Protein AF-A0A3B1DDW4-F1 (afdb_monomer_lite)

Structure (mmCIF, N/CA/C/O backbone):
data_AF-A0A3B1DDW4-F1
#
_entry.id   AF-A0A3B1DDW4-F1
#
loop_
_atom_site.group_PDB
_atom_site.id
_atom_site.type_symbol
_atom_site.label_atom_id
_atom_site.label_alt_id
_atom_site.label_comp_id
_atom_site.label_asym_id
_atom_site.label_entity_id
_atom_site.label_seq_id
_atom_site.pdbx_PDB_ins_code
_atom_site.Cartn_x
_atom_site.Cartn_y
_atom_site.Cartn_z
_atom_site.occupancy
_atom_site.B_iso_or_equiv
_atom_site.auth_seq_id
_atom_site.auth_comp_id
_atom_site.auth_asym_id
_atom_site.auth_atom_id
_atom_site.pdbx_PDB_model_num
ATOM 1 N N . MET A 1 1 ? 41.725 -17.099 -44.908 1.00 52.97 1 MET A N 1
ATOM 2 C CA . MET A 1 1 ? 41.272 -17.708 -43.630 1.00 52.97 1 MET A CA 1
ATOM 3 C C . MET A 1 1 ? 41.377 -16.764 -42.427 1.00 52.97 1 MET A C 1
ATOM 5 O O . MET A 1 1 ? 40.425 -16.729 -41.662 1.00 52.97 1 MET A O 1
ATOM 9 N N . LYS A 1 2 ? 42.449 -15.965 -42.268 1.00 54.88 2 LYS A N 1
ATOM 10 C CA . LYS A 1 2 ? 42.608 -15.022 -41.135 1.00 54.88 2 LYS A CA 1
ATOM 11 C C . LYS A 1 2 ? 41.539 -13.913 -41.056 1.00 54.88 2 LYS A C 1
ATOM 13 O O . LYS A 1 2 ? 41.073 -13.616 -39.965 1.00 54.88 2 LYS A O 1
ATOM 18 N N . GLU A 1 3 ? 41.081 -13.371 -42.187 1.00 58.38 3 GLU A N 1
ATOM 19 C CA . GLU A 1 3 ? 40.060 -12.302 -42.194 1.00 58.38 3 GLU A CA 1
ATOM 20 C C . GLU A 1 3 ? 38.673 -12.765 -41.724 1.00 58.38 3 GLU A C 1
ATOM 22 O O . GLU A 1 3 ? 37.976 -12.037 -41.024 1.00 58.38 3 GLU A O 1
ATOM 27 N N . ARG A 1 4 ? 38.289 -14.014 -42.025 1.00 58.97 4 ARG A N 1
ATOM 28 C CA . ARG A 1 4 ? 37.010 -14.585 -41.567 1.00 58.97 4 ARG A CA 1
ATOM 29 C C . ARG A 1 4 ? 36.993 -14.813 -40.053 1.00 58.97 4 ARG A C 1
ATOM 31 O O . ARG A 1 4 ? 35.962 -14.607 -39.428 1.00 58.97 4 ARG A O 1
ATOM 38 N N . ALA A 1 5 ? 38.139 -15.171 -39.468 1.00 61.91 5 ALA A N 1
ATOM 39 C CA . ALA A 1 5 ? 38.277 -15.342 -38.023 1.00 61.91 5 ALA A CA 1
ATOM 40 C C . ALA A 1 5 ? 38.157 -14.007 -37.264 1.00 61.91 5 ALA A C 1
ATOM 42 O O . ALA A 1 5 ? 37.528 -13.964 -36.211 1.00 61.91 5 ALA A O 1
ATOM 43 N N . GLY A 1 6 ? 38.685 -12.908 -37.820 1.00 66.50 6 GLY A N 1
ATOM 44 C CA . GLY A 1 6 ? 38.548 -11.570 -37.228 1.00 66.50 6 GLY A CA 1
ATOM 45 C C . GLY A 1 6 ? 37.096 -11.081 -37.168 1.00 66.50 6 GLY A C 1
ATOM 46 O O . GLY A 1 6 ? 36.670 -10.535 -36.153 1.00 66.50 6 GLY A O 1
ATOM 47 N N . ILE A 1 7 ? 36.310 -11.351 -38.216 1.00 73.25 7 ILE A N 1
ATOM 48 C CA . ILE A 1 7 ? 34.884 -10.991 -38.274 1.00 73.25 7 ILE A CA 1
ATOM 49 C C . ILE A 1 7 ? 34.071 -11.798 -37.252 1.00 73.25 7 ILE A C 1
ATOM 51 O O . ILE A 1 7 ? 33.240 -11.232 -36.545 1.00 73.25 7 ILE A O 1
ATOM 55 N N . SER A 1 8 ? 34.332 -13.102 -37.116 1.00 70.88 8 SER A N 1
ATOM 56 C CA . SER A 1 8 ? 33.654 -13.941 -36.119 1.00 70.88 8 SER A CA 1
ATOM 57 C C . SER A 1 8 ? 33.920 -13.481 -34.682 1.00 70.88 8 SER A C 1
ATOM 59 O O . SER A 1 8 ? 32.997 -13.445 -33.874 1.00 70.88 8 SER A O 1
ATOM 61 N N . VAL A 1 9 ? 35.154 -13.074 -34.368 1.00 76.62 9 VAL A N 1
ATOM 62 C CA . VAL A 1 9 ? 35.510 -12.540 -33.042 1.00 76.62 9 VAL A CA 1
ATOM 63 C C . VAL A 1 9 ? 34.799 -11.210 -32.770 1.00 76.62 9 VAL A C 1
ATOM 65 O O . VAL A 1 9 ? 34.262 -11.016 -31.682 1.00 76.62 9 VAL A O 1
ATOM 68 N N . LEU A 1 10 ? 34.716 -10.325 -33.767 1.00 77.75 10 LEU A N 1
ATOM 69 C CA . LEU A 1 10 ? 33.982 -9.059 -33.666 1.00 77.75 10 LEU A CA 1
ATOM 70 C C . LEU A 1 10 ? 32.491 -9.270 -33.378 1.00 77.75 10 LEU A C 1
ATOM 72 O O . LEU A 1 10 ? 31.934 -8.604 -32.508 1.00 77.75 10 LEU A O 1
ATOM 76 N N . ILE A 1 11 ? 31.858 -10.230 -34.054 1.00 83.00 11 ILE A N 1
ATOM 77 C CA . ILE A 1 11 ? 30.446 -10.569 -33.829 1.00 83.00 11 ILE A CA 1
ATOM 78 C C . ILE A 1 11 ? 30.226 -11.069 -32.396 1.00 83.00 11 ILE A C 1
ATOM 80 O O . ILE A 1 11 ? 29.280 -10.640 -31.737 1.00 83.00 11 ILE A O 1
ATOM 84 N N . ILE A 1 12 ? 31.117 -11.921 -31.880 1.00 80.00 12 ILE A N 1
ATOM 85 C CA . ILE A 1 12 ? 31.029 -12.430 -30.502 1.00 80.00 12 ILE A CA 1
ATOM 86 C C . ILE A 1 12 ? 31.157 -11.285 -29.486 1.00 80.00 12 ILE A C 1
ATOM 88 O O . ILE A 1 12 ? 30.383 -11.230 -28.532 1.00 80.00 12 ILE A O 1
ATOM 92 N N . ILE A 1 13 ? 32.075 -10.340 -29.709 1.00 83.69 13 ILE A N 1
ATOM 93 C CA . ILE A 1 13 ? 32.255 -9.170 -28.834 1.00 83.69 13 ILE A CA 1
ATOM 94 C C . ILE A 1 13 ? 31.007 -8.278 -28.840 1.00 83.69 13 ILE A C 1
ATOM 96 O O . ILE A 1 13 ? 30.575 -7.833 -27.779 1.00 83.69 13 ILE A O 1
ATOM 100 N N . ILE A 1 14 ? 30.395 -8.048 -30.005 1.00 83.62 14 ILE A N 1
ATOM 101 C CA . ILE A 1 14 ? 29.175 -7.235 -30.124 1.00 83.62 14 ILE A CA 1
ATOM 102 C C . ILE A 1 14 ? 28.006 -7.893 -29.382 1.00 83.62 14 ILE A C 1
ATOM 104 O O . ILE A 1 14 ? 27.304 -7.223 -28.626 1.00 83.62 14 ILE A O 1
ATOM 108 N N . ILE A 1 15 ? 27.820 -9.207 -29.547 1.00 79.31 15 ILE A N 1
ATOM 109 C CA . ILE A 1 15 ? 26.774 -9.959 -28.840 1.00 79.31 15 ILE A CA 1
ATOM 110 C C . ILE A 1 15 ? 27.006 -9.893 -27.326 1.00 79.31 15 ILE A C 1
ATOM 112 O O . ILE A 1 15 ? 26.066 -9.650 -26.567 1.00 79.31 15 ILE A O 1
ATOM 116 N N . PHE A 1 16 ? 28.252 -10.056 -26.877 1.00 81.62 16 PHE A N 1
ATOM 117 C CA . PHE A 1 16 ? 28.589 -9.989 -25.458 1.00 81.62 16 PHE A CA 1
ATOM 118 C C . PHE A 1 16 ? 28.346 -8.591 -24.874 1.00 81.62 16 PHE A C 1
ATOM 120 O O . PHE A 1 16 ? 27.724 -8.467 -23.822 1.00 81.62 16 PHE A O 1
ATOM 127 N N . ALA A 1 17 ? 28.750 -7.532 -25.582 1.00 79.62 17 ALA A N 1
ATOM 128 C CA . ALA A 1 17 ? 28.527 -6.149 -25.167 1.00 79.62 17 ALA A CA 1
ATOM 129 C C . ALA A 1 17 ? 27.032 -5.795 -25.093 1.00 79.62 17 ALA A C 1
ATOM 131 O O . ALA A 1 17 ? 26.593 -5.180 -24.121 1.00 79.62 17 ALA A O 1
ATOM 132 N N . ALA A 1 18 ? 26.235 -6.232 -26.074 1.00 73.56 18 ALA A N 1
ATOM 133 C CA . ALA A 1 18 ? 24.787 -6.033 -26.072 1.00 73.56 18 ALA A CA 1
ATOM 134 C C . ALA A 1 18 ? 24.111 -6.779 -24.912 1.00 73.56 18 ALA A C 1
ATOM 136 O O . ALA A 1 18 ? 23.246 -6.227 -24.232 1.00 73.56 18 ALA A O 1
ATOM 137 N N . THR A 1 19 ? 24.546 -8.012 -24.647 1.00 74.88 19 THR A N 1
ATOM 138 C CA . THR A 1 19 ? 24.033 -8.822 -23.535 1.00 74.88 19 THR A CA 1
ATOM 139 C C . THR A 1 19 ? 24.384 -8.180 -22.193 1.00 74.88 19 THR A C 1
ATOM 141 O O . THR A 1 19 ? 23.511 -8.023 -21.344 1.00 74.88 19 THR A O 1
ATOM 144 N N . TYR A 1 20 ? 25.628 -7.727 -22.018 1.00 77.44 20 TYR A N 1
ATOM 145 C CA . TYR A 1 20 ? 26.070 -7.022 -20.815 1.00 77.44 20 TYR A CA 1
ATOM 146 C C . TYR A 1 20 ? 25.259 -5.740 -20.574 1.00 77.44 20 TYR A C 1
ATOM 148 O O . TYR A 1 20 ? 24.713 -5.563 -19.489 1.00 77.44 20 TYR A O 1
ATOM 156 N N . MET A 1 21 ? 25.081 -4.893 -21.598 1.00 68.50 21 MET A N 1
ATOM 157 C CA . MET A 1 21 ? 24.247 -3.688 -21.486 1.00 68.50 21 MET A CA 1
ATOM 158 C C . MET A 1 21 ? 22.792 -4.008 -21.125 1.00 68.50 21 MET A C 1
ATOM 160 O O . MET A 1 21 ? 22.204 -3.312 -20.297 1.00 68.50 21 MET A O 1
ATOM 164 N N . PHE A 1 22 ? 22.214 -5.062 -21.707 1.00 72.44 22 PHE A N 1
ATOM 165 C CA . PHE A 1 22 ? 20.850 -5.487 -21.395 1.00 72.44 22 PHE A CA 1
ATOM 166 C C . PHE A 1 22 ? 20.707 -5.922 -19.929 1.00 72.44 22 PHE A C 1
ATOM 168 O O . PHE A 1 22 ? 19.763 -5.509 -19.254 1.00 72.44 22 PHE A O 1
ATOM 175 N N . PHE A 1 23 ? 21.659 -6.702 -19.408 1.00 65.75 23 PHE A N 1
ATOM 176 C CA . PHE A 1 23 ? 21.655 -7.118 -18.003 1.00 65.75 23 PHE A CA 1
ATOM 177 C C . PHE A 1 23 ? 21.889 -5.945 -17.045 1.00 65.75 23 PHE A C 1
ATOM 179 O O . PHE A 1 23 ? 21.124 -5.797 -16.094 1.00 65.75 23 PHE A O 1
ATOM 186 N N . SER A 1 24 ? 22.849 -5.058 -17.321 1.00 65.81 24 SER A N 1
ATOM 187 C CA . SER A 1 24 ? 23.103 -3.875 -16.485 1.00 65.81 24 SER A CA 1
ATOM 188 C C . SER A 1 24 ? 21.920 -2.901 -16.460 1.00 65.81 24 SER A C 1
ATOM 190 O O . SER A 1 24 ? 21.603 -2.334 -15.415 1.00 65.81 24 SER A O 1
ATOM 192 N N . ALA A 1 25 ? 21.215 -2.726 -17.582 1.00 62.41 25 ALA A N 1
ATOM 193 C CA . ALA A 1 25 ? 19.995 -1.919 -17.623 1.00 62.41 25 ALA A CA 1
ATOM 194 C C . ALA A 1 25 ? 18.877 -2.532 -16.764 1.00 62.41 25 ALA A C 1
ATOM 196 O O . ALA A 1 25 ? 18.157 -1.810 -16.069 1.00 62.41 25 ALA A O 1
ATOM 197 N N . ARG A 1 26 ? 18.760 -3.865 -16.772 1.00 59.53 26 ARG A N 1
ATOM 198 C CA . ARG A 1 26 ? 17.773 -4.608 -15.983 1.00 59.53 26 ARG A CA 1
ATOM 199 C C . ARG A 1 26 ? 18.086 -4.567 -14.486 1.00 59.53 26 ARG A C 1
ATOM 201 O O . ARG A 1 26 ? 17.180 -4.352 -13.689 1.00 59.53 26 ARG A O 1
ATOM 208 N N . GLU A 1 27 ? 19.357 -4.684 -14.105 1.00 58.66 27 GLU A N 1
ATOM 209 C CA . GLU A 1 27 ? 19.810 -4.483 -12.721 1.00 58.66 27 GLU A CA 1
ATOM 210 C C . GLU A 1 27 ? 19.542 -3.053 -12.242 1.00 58.66 27 GLU A C 1
ATOM 212 O O . GLU A 1 27 ? 19.002 -2.862 -11.154 1.00 58.66 27 GLU A O 1
ATOM 217 N N . GLY A 1 28 ? 19.835 -2.046 -13.070 1.00 59.53 28 GLY A N 1
ATOM 218 C CA . GLY A 1 28 ? 19.551 -0.645 -12.756 1.00 59.53 28 GLY A CA 1
ATOM 219 C C . GLY A 1 28 ? 18.056 -0.350 -12.584 1.00 59.53 28 GLY A C 1
ATOM 220 O O . GLY A 1 28 ? 17.683 0.442 -11.718 1.00 59.53 28 GLY A O 1
ATOM 221 N N . GLN A 1 29 ? 17.186 -0.996 -13.368 1.00 58.84 29 GLN A N 1
ATOM 222 C CA . GLN A 1 29 ? 15.733 -0.905 -13.191 1.00 58.84 29 GLN A CA 1
ATOM 223 C C . GLN A 1 29 ? 15.269 -1.582 -11.898 1.00 58.84 29 GLN A C 1
ATOM 225 O O . GLN A 1 29 ? 14.545 -0.958 -11.127 1.00 58.84 29 GLN A O 1
ATOM 230 N N . LEU A 1 30 ? 15.742 -2.797 -11.614 1.00 56.16 30 LEU A N 1
ATOM 231 C CA . LEU A 1 30 ? 15.401 -3.527 -10.388 1.00 56.16 30 LEU A CA 1
ATOM 232 C C . LEU A 1 30 ? 15.890 -2.806 -9.121 1.00 56.16 30 LEU A C 1
ATOM 234 O O . LEU A 1 30 ? 15.204 -2.813 -8.101 1.00 56.16 30 LEU A O 1
ATOM 238 N N . LEU A 1 31 ? 17.051 -2.147 -9.181 1.00 56.62 31 LEU A N 1
ATOM 239 C CA . LEU A 1 31 ? 17.564 -1.295 -8.104 1.00 56.62 31 LEU A CA 1
ATOM 240 C C . LEU A 1 31 ? 16.688 -0.057 -7.889 1.00 56.62 31 LEU A C 1
ATOM 242 O O . LEU A 1 31 ? 16.362 0.259 -6.750 1.00 56.62 31 LEU A O 1
ATOM 246 N N . LYS A 1 32 ? 16.248 0.612 -8.962 1.00 59.75 32 LYS A N 1
ATOM 247 C CA . LYS A 1 32 ? 15.322 1.754 -8.863 1.00 59.75 32 LYS A CA 1
ATOM 248 C C . LYS A 1 32 ? 13.960 1.352 -8.309 1.00 59.75 32 LYS A C 1
ATOM 250 O O . LYS A 1 32 ? 13.379 2.094 -7.519 1.00 59.75 32 LYS A O 1
ATOM 255 N N . GLU A 1 33 ? 13.451 0.198 -8.716 1.00 57.88 33 GLU A N 1
ATOM 256 C CA . GLU A 1 33 ? 12.188 -0.349 -8.227 1.00 57.88 33 GLU A CA 1
ATOM 257 C C . GLU A 1 33 ? 12.295 -0.703 -6.738 1.00 57.88 33 GLU A C 1
ATOM 259 O O . GLU A 1 33 ? 11.443 -0.297 -5.948 1.00 57.88 33 GLU A O 1
ATOM 264 N N . LYS A 1 34 ? 13.411 -1.320 -6.320 1.00 55.56 34 LYS A N 1
ATOM 265 C CA . LYS A 1 34 ? 13.740 -1.524 -4.902 1.00 55.56 34 LYS A CA 1
ATOM 266 C C . LYS A 1 34 ? 13.834 -0.221 -4.117 1.00 55.56 34 LYS A C 1
ATOM 268 O O . LYS A 1 34 ? 13.236 -0.147 -3.053 1.00 55.56 34 LYS A O 1
ATOM 273 N N . ASP A 1 35 ? 14.523 0.798 -4.620 1.00 60.75 35 ASP A N 1
ATOM 274 C CA . ASP A 1 35 ? 14.647 2.099 -3.947 1.00 60.75 35 ASP A CA 1
ATOM 275 C C . ASP A 1 35 ? 13.298 2.816 -3.819 1.00 60.75 35 ASP A C 1
ATOM 277 O O . ASP A 1 35 ? 13.020 3.482 -2.820 1.00 60.75 35 ASP A O 1
ATOM 281 N N . THR A 1 36 ? 12.443 2.685 -4.831 1.00 62.91 36 THR A N 1
ATOM 282 C CA . THR A 1 36 ? 11.113 3.303 -4.849 1.00 62.91 36 THR A CA 1
ATOM 283 C C . THR A 1 36 ? 10.192 2.602 -3.856 1.00 62.91 36 THR A C 1
ATOM 285 O O . THR A 1 36 ? 9.564 3.265 -3.027 1.00 62.91 36 THR A O 1
ATOM 288 N N . LEU A 1 37 ? 10.197 1.266 -3.854 1.00 57.06 37 LEU A N 1
ATOM 289 C CA . LEU A 1 37 ? 9.524 0.460 -2.842 1.00 57.06 37 LEU A CA 1
ATOM 290 C C . LEU A 1 37 ? 10.068 0.771 -1.450 1.00 57.06 37 LEU A C 1
ATOM 292 O O . LEU A 1 37 ? 9.286 1.009 -0.540 1.00 57.06 37 LEU A O 1
ATOM 296 N N . GLN A 1 38 ? 11.386 0.861 -1.272 1.00 56.53 38 GLN A N 1
ATOM 297 C CA . GLN A 1 38 ? 12.006 1.176 0.012 1.00 56.53 38 GLN A CA 1
ATOM 298 C C . GLN A 1 38 ? 11.593 2.563 0.515 1.00 56.53 38 GLN A C 1
ATOM 300 O O . GLN A 1 38 ? 11.281 2.696 1.693 1.00 56.53 38 GLN A O 1
ATOM 305 N N . LYS A 1 39 ? 11.502 3.579 -0.351 1.00 65.81 39 LYS A N 1
ATOM 306 C CA . LYS A 1 39 ? 10.998 4.913 0.020 1.00 65.81 39 LYS A CA 1
ATOM 307 C C . LYS A 1 39 ? 9.517 4.897 0.398 1.00 65.81 39 LYS A C 1
ATOM 309 O O . LYS A 1 39 ? 9.142 5.539 1.379 1.00 65.81 39 LYS A O 1
ATOM 314 N N . GLN A 1 40 ? 8.682 4.153 -0.330 1.00 58.72 40 GLN A N 1
ATOM 315 C CA . GLN A 1 40 ? 7.273 3.957 0.035 1.00 58.72 40 GLN A CA 1
ATOM 316 C C . GLN A 1 40 ? 7.148 3.224 1.379 1.00 58.72 40 GLN A C 1
ATOM 318 O O . GLN A 1 40 ? 6.414 3.670 2.261 1.00 58.72 40 GLN A O 1
ATOM 323 N N . TYR A 1 41 ? 7.940 2.170 1.583 1.00 56.75 41 TYR A N 1
ATOM 324 C CA . TYR A 1 41 ? 8.047 1.459 2.853 1.00 56.75 41 TYR A CA 1
ATOM 325 C C . TYR A 1 41 ? 8.482 2.389 3.974 1.00 56.75 41 TYR A C 1
ATOM 327 O O . TYR A 1 41 ? 7.858 2.379 5.022 1.00 56.75 41 TYR A O 1
ATOM 335 N N . GLN A 1 42 ? 9.497 3.223 3.761 1.00 62.31 42 GLN A N 1
ATOM 336 C CA . GLN A 1 42 ? 10.038 4.128 4.770 1.00 62.31 42 GLN A CA 1
ATOM 337 C C . GLN A 1 42 ? 9.043 5.235 5.139 1.00 62.31 42 GLN A C 1
ATOM 339 O O . GLN A 1 42 ? 8.954 5.591 6.309 1.00 62.31 42 GLN A O 1
ATOM 344 N N . LYS A 1 43 ? 8.234 5.717 4.183 1.00 62.94 43 LYS A N 1
ATOM 345 C CA . LYS A 1 43 ? 7.128 6.658 4.434 1.00 62.94 43 LYS A CA 1
ATOM 346 C C . LYS A 1 43 ? 6.023 6.029 5.285 1.00 62.94 43 LYS A C 1
ATOM 348 O O . LYS A 1 43 ? 5.488 6.679 6.172 1.00 62.94 43 LYS A O 1
ATOM 353 N N . ILE A 1 44 ? 5.689 4.763 5.044 1.00 59.00 44 ILE A N 1
ATOM 354 C CA . ILE A 1 44 ? 4.656 4.064 5.821 1.00 59.00 44 ILE A CA 1
ATOM 355 C C . ILE A 1 44 ? 5.216 3.598 7.176 1.00 59.00 44 ILE A C 1
ATOM 357 O O . ILE A 1 44 ? 4.518 3.647 8.185 1.00 59.00 44 ILE A O 1
ATOM 361 N N . TYR A 1 45 ? 6.491 3.207 7.230 1.00 54.53 45 TYR A N 1
ATOM 362 C CA . TYR A 1 45 ? 7.177 2.824 8.462 1.00 54.53 45 TYR A CA 1
ATOM 363 C C . TYR A 1 45 ? 7.418 4.007 9.390 1.00 54.53 45 TYR A C 1
ATOM 365 O O . TYR A 1 45 ? 7.271 3.828 10.590 1.00 54.53 45 TYR A O 1
ATOM 373 N N . SER A 1 46 ? 7.740 5.201 8.889 1.00 58.12 46 SER A N 1
ATOM 374 C CA . SER A 1 46 ? 7.865 6.388 9.744 1.00 58.12 46 SER A CA 1
ATOM 375 C C . SER A 1 46 ? 6.520 6.764 10.375 1.00 58.12 46 SER A C 1
ATOM 377 O O . SER A 1 46 ? 6.463 7.086 11.560 1.00 58.12 46 SER A O 1
ATOM 379 N N . MET A 1 47 ? 5.416 6.587 9.641 1.00 58.75 47 MET A N 1
ATOM 380 C CA . MET A 1 47 ? 4.057 6.682 10.194 1.00 58.75 47 MET A CA 1
ATOM 381 C C . MET A 1 47 ? 3.757 5.551 11.203 1.00 58.75 47 MET A C 1
ATOM 383 O O . MET A 1 47 ? 3.002 5.744 12.154 1.00 58.75 47 MET A O 1
ATOM 387 N N . ALA A 1 48 ? 4.389 4.382 11.050 1.00 53.19 48 ALA A N 1
ATOM 388 C CA . ALA A 1 48 ? 4.335 3.270 12.005 1.00 53.19 48 ALA A CA 1
ATOM 389 C C . ALA A 1 48 ? 5.357 3.375 13.169 1.00 53.19 48 ALA A C 1
ATOM 391 O O . ALA A 1 48 ? 5.271 2.636 14.152 1.00 53.19 48 ALA A O 1
ATOM 392 N N . GLU A 1 49 ? 6.328 4.285 13.134 1.00 53.69 49 GLU A N 1
ATOM 393 C CA . GLU A 1 49 ? 7.205 4.553 14.281 1.00 53.69 49 GLU A CA 1
ATOM 394 C C . GLU A 1 49 ? 6.501 5.434 15.314 1.00 53.69 49 GLU A C 1
ATOM 396 O O . GLU A 1 49 ? 6.565 5.144 16.512 1.00 53.69 49 GLU A O 1
ATOM 401 N N . GLU A 1 50 ? 5.709 6.406 14.854 1.00 53.44 50 GLU A N 1
ATOM 402 C CA . GLU A 1 50 ? 4.751 7.147 15.686 1.00 53.44 50 GLU A CA 1
ATOM 403 C C . GLU A 1 50 ? 3.764 6.182 16.383 1.00 53.44 50 GLU A C 1
ATOM 405 O O . GLU A 1 50 ? 3.404 6.333 17.554 1.00 53.44 50 GLU A O 1
ATOM 410 N N . TYR A 1 51 ? 3.436 5.081 15.706 1.00 48.88 51 TYR A N 1
ATOM 411 C CA . TYR A 1 51 ? 2.647 3.975 16.237 1.00 48.88 51 TYR A CA 1
ATOM 412 C C . TYR A 1 51 ? 3.374 3.115 17.281 1.00 48.88 51 TYR A C 1
ATOM 414 O O . TYR A 1 51 ? 2.767 2.697 18.267 1.00 48.88 51 TYR A O 1
ATOM 422 N N . LYS A 1 52 ? 4.677 2.854 17.117 1.00 51.88 52 LYS A N 1
ATOM 423 C CA . LYS A 1 52 ? 5.496 2.090 18.081 1.00 51.88 52 LYS A CA 1
ATOM 424 C C . LYS A 1 52 ? 5.617 2.807 19.430 1.00 51.88 52 LYS A C 1
ATOM 426 O O . LYS A 1 52 ? 5.712 2.137 20.463 1.00 51.88 52 LYS A O 1
ATOM 431 N N . LEU A 1 53 ? 5.593 4.141 19.420 1.00 55.75 53 LEU A N 1
ATOM 432 C CA . LEU A 1 53 ? 5.519 4.981 20.617 1.00 55.75 53 LEU A CA 1
ATOM 433 C C . LEU A 1 53 ? 4.163 4.828 21.326 1.00 55.75 53 LEU A C 1
ATOM 435 O O . LEU A 1 53 ? 4.137 4.610 22.538 1.00 55.75 53 LEU A O 1
ATOM 439 N N . LEU A 1 54 ? 3.052 4.822 20.582 1.00 48.44 54 LEU A N 1
ATOM 440 C CA . LEU A 1 54 ? 1.695 4.646 21.123 1.00 48.44 54 LEU A CA 1
ATOM 441 C C . LEU A 1 54 ? 1.399 3.207 21.597 1.00 48.44 54 LEU A C 1
ATOM 443 O O . LEU A 1 54 ? 0.732 3.016 22.614 1.00 48.44 54 LEU A O 1
ATOM 447 N N . SER A 1 55 ? 1.926 2.186 20.913 1.00 43.84 55 SER A N 1
ATOM 448 C CA . SER A 1 55 ? 1.704 0.765 21.236 1.00 43.84 55 SER A CA 1
ATOM 449 C C . SER A 1 55 ? 2.595 0.237 22.366 1.00 43.84 55 SER A C 1
ATOM 451 O O . SER A 1 55 ? 2.303 -0.809 22.947 1.00 43.84 55 SER A O 1
ATOM 453 N N . SER A 1 56 ? 3.641 0.979 22.755 1.00 47.41 56 SER A N 1
ATOM 454 C CA . SER A 1 56 ? 4.533 0.632 23.875 1.00 47.41 56 SER A CA 1
ATOM 455 C C . SER A 1 56 ? 3.822 0.516 25.235 1.00 47.41 56 SER A C 1
ATOM 457 O O . SER A 1 56 ? 4.350 -0.122 26.147 1.00 47.41 56 SER A O 1
ATOM 459 N N . ARG A 1 57 ? 2.597 1.048 25.361 1.00 54.44 57 ARG A N 1
ATOM 460 C CA . ARG A 1 57 ? 1.737 0.879 26.543 1.00 54.44 57 ARG A CA 1
ATOM 461 C C . ARG A 1 57 ? 0.969 -0.448 26.594 1.00 54.44 57 ARG A C 1
ATOM 463 O O . ARG A 1 57 ? 0.425 -0.755 27.648 1.00 54.44 57 ARG A O 1
ATOM 470 N N . ASN A 1 58 ? 0.922 -1.247 25.521 1.00 48.44 58 ASN A N 1
ATOM 471 C CA . ASN A 1 58 ? 0.096 -2.460 25.477 1.00 48.44 58 ASN A CA 1
ATOM 472 C C . ASN A 1 58 ? 0.845 -3.646 24.835 1.00 48.44 58 ASN A C 1
ATOM 474 O O . ASN A 1 58 ? 0.992 -3.743 23.618 1.00 48.44 58 ASN A O 1
ATOM 478 N N . LYS A 1 59 ? 1.338 -4.576 25.665 1.00 48.75 59 LYS A N 1
ATOM 479 C CA . LYS A 1 59 ? 2.282 -5.648 25.273 1.00 48.75 59 LYS A CA 1
ATOM 480 C C . LYS A 1 59 ? 1.734 -6.689 24.275 1.00 48.75 59 LYS A C 1
ATOM 482 O O . LYS A 1 59 ? 2.535 -7.406 23.685 1.00 48.75 59 LYS A O 1
ATOM 487 N N . GLY A 1 60 ? 0.420 -6.757 24.043 1.00 49.09 60 GLY A N 1
ATOM 488 C CA . GLY A 1 60 ? -0.204 -7.664 23.060 1.00 49.09 60 GLY A CA 1
ATOM 489 C C . GLY A 1 60 ? -0.371 -7.084 21.648 1.00 49.09 60 GLY A C 1
ATOM 490 O O . GLY A 1 60 ? -0.609 -7.824 20.702 1.00 49.09 60 GLY A O 1
ATOM 491 N N . ALA A 1 61 ? -0.207 -5.771 21.488 1.00 48.75 61 ALA A N 1
ATOM 492 C CA . ALA A 1 61 ? -0.515 -5.046 20.256 1.00 48.75 61 ALA A CA 1
ATOM 493 C C . ALA A 1 61 ? 0.556 -5.238 19.157 1.00 48.75 61 ALA A C 1
ATOM 495 O O . ALA A 1 61 ? 0.262 -5.300 17.969 1.00 48.75 61 ALA A O 1
ATOM 496 N N . ARG A 1 62 ? 1.822 -5.423 19.548 1.00 50.53 62 ARG A N 1
ATOM 497 C CA . ARG A 1 62 ? 2.977 -5.310 18.639 1.00 50.53 62 ARG A CA 1
ATOM 498 C C . ARG A 1 62 ? 3.062 -6.344 17.511 1.00 50.53 62 ARG A C 1
ATOM 500 O O . ARG A 1 62 ? 3.641 -6.029 16.484 1.00 50.53 62 ARG A O 1
ATOM 507 N N . ARG A 1 63 ? 2.548 -7.564 17.702 1.00 49.97 63 ARG A N 1
ATOM 508 C CA . ARG A 1 63 ? 2.807 -8.696 16.784 1.00 49.97 63 ARG A CA 1
ATOM 509 C C . ARG A 1 63 ? 1.724 -8.912 15.726 1.00 49.97 63 ARG A C 1
ATOM 511 O O . ARG A 1 63 ? 2.004 -9.509 14.697 1.00 49.97 63 ARG A O 1
ATOM 518 N N . LEU A 1 64 ? 0.508 -8.428 15.975 1.00 51.59 64 LEU A N 1
ATOM 519 C CA . LEU A 1 64 ? -0.646 -8.627 15.088 1.00 51.59 64 LEU A CA 1
ATOM 520 C C . LEU A 1 64 ? -0.969 -7.372 14.253 1.00 51.59 64 LEU A C 1
ATOM 522 O O . LEU A 1 64 ? -1.605 -7.437 13.206 1.00 51.59 64 LEU A O 1
ATOM 526 N N . GLN A 1 65 ? -0.405 -6.233 14.655 1.00 62.50 65 GLN A N 1
ATOM 527 C CA . GLN A 1 65 ? -0.519 -4.946 13.971 1.00 62.50 65 GLN A CA 1
ATOM 528 C C . GLN A 1 65 ? 0.386 -4.817 12.735 1.00 62.50 65 GLN A C 1
ATOM 530 O O . GLN A 1 65 ? 0.021 -4.134 11.779 1.00 62.50 65 GLN A O 1
ATOM 535 N N . GLU A 1 66 ? 1.516 -5.533 12.699 1.00 66.25 66 GLU A N 1
ATOM 536 C CA . GLU A 1 66 ? 2.357 -5.652 11.498 1.00 66.25 66 GLU A CA 1
ATOM 537 C C . GLU A 1 66 ? 1.602 -6.329 10.344 1.00 66.25 66 GLU A C 1
ATOM 539 O O . GLU A 1 66 ? 1.773 -5.937 9.192 1.00 66.25 66 GLU A O 1
ATOM 544 N N . GLY A 1 67 ? 0.713 -7.286 10.641 1.00 75.12 67 GLY A N 1
ATOM 545 C CA . GLY A 1 67 ? -0.083 -7.992 9.632 1.00 75.12 67 GLY A CA 1
ATOM 546 C C . GLY A 1 67 ? -1.090 -7.085 8.923 1.00 75.12 67 GLY A C 1
ATOM 547 O O . GLY A 1 67 ? -1.153 -7.080 7.697 1.00 75.12 67 GLY A O 1
ATOM 548 N N . LEU A 1 68 ? -1.825 -6.258 9.674 1.00 78.62 68 LEU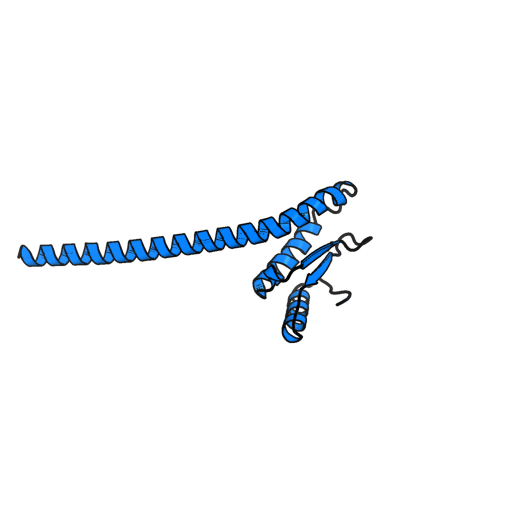 A N 1
ATOM 549 C CA . LEU A 1 68 ? -2.777 -5.292 9.106 1.00 78.62 68 LEU A CA 1
ATOM 550 C C . LEU A 1 68 ? -2.077 -4.177 8.327 1.00 78.62 68 LEU A C 1
ATOM 552 O O . LEU A 1 68 ? -2.531 -3.808 7.247 1.00 78.62 68 LEU A O 1
ATOM 556 N N . LEU A 1 69 ? -0.949 -3.670 8.830 1.00 78.88 69 LEU A N 1
ATOM 557 C CA . LEU A 1 69 ? -0.127 -2.708 8.090 1.00 78.88 69 LEU A CA 1
ATOM 558 C C . LEU A 1 69 ? 0.410 -3.315 6.787 1.00 78.88 69 LEU A C 1
ATOM 560 O O . LEU A 1 69 ? 0.313 -2.680 5.738 1.00 78.88 69 LEU A O 1
ATOM 564 N N . SER A 1 70 ? 0.899 -4.557 6.835 1.00 79.75 70 SER A N 1
ATOM 565 C CA . SER A 1 70 ? 1.356 -5.291 5.649 1.00 79.75 70 SER A CA 1
ATOM 566 C C . SER A 1 70 ? 0.217 -5.531 4.658 1.00 79.75 70 SER A C 1
ATOM 568 O O . SER A 1 70 ? 0.419 -5.403 3.455 1.00 79.75 70 SER A O 1
ATOM 570 N N . PHE A 1 71 ? -0.994 -5.821 5.142 1.00 84.50 71 PHE A N 1
ATOM 571 C CA . PHE A 1 71 ? -2.187 -5.942 4.304 1.00 84.50 71 PHE A CA 1
ATOM 572 C C . PHE A 1 71 ? -2.519 -4.622 3.596 1.00 84.50 71 PHE A C 1
ATOM 574 O O . PHE A 1 71 ? -2.723 -4.621 2.383 1.00 84.50 71 PHE A O 1
ATOM 581 N N . VAL A 1 72 ? -2.531 -3.493 4.314 1.00 86.25 72 VAL A N 1
ATOM 582 C CA . VAL A 1 72 ? -2.812 -2.170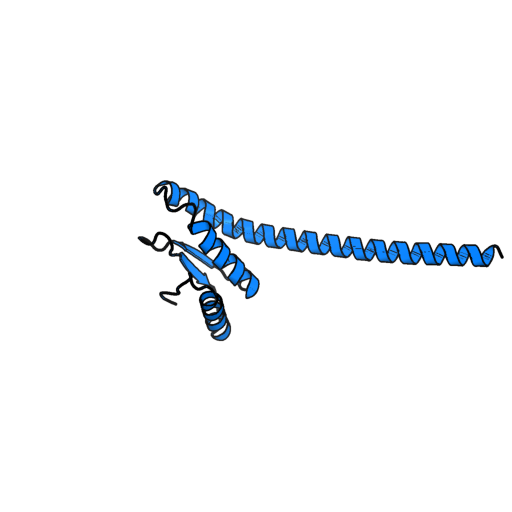 3.727 1.00 86.25 72 VAL A CA 1
ATOM 583 C C . VAL A 1 72 ? -1.752 -1.798 2.686 1.00 86.25 72 VAL A C 1
ATOM 585 O O . VAL A 1 72 ? -2.092 -1.319 1.606 1.00 86.25 72 VAL A O 1
ATOM 588 N N . GLN A 1 73 ? -0.479 -2.081 2.971 1.00 81.12 73 GLN A N 1
ATOM 589 C CA . GLN A 1 73 ? 0.630 -1.887 2.033 1.00 81.12 73 GLN A CA 1
ATOM 590 C C . GLN A 1 73 ? 0.497 -2.767 0.787 1.00 81.12 73 GLN A C 1
ATOM 592 O O . GLN A 1 73 ? 0.585 -2.272 -0.335 1.00 81.12 73 GLN A O 1
ATOM 597 N N . SER A 1 74 ? 0.260 -4.066 0.974 1.00 84.06 74 SER A N 1
ATOM 598 C CA . SER A 1 74 ? 0.124 -5.032 -0.117 1.00 84.06 74 SER A CA 1
ATOM 599 C C . SER A 1 74 ? -1.076 -4.706 -1.005 1.00 84.06 74 SER A C 1
ATOM 601 O O . SER A 1 74 ? -0.948 -4.693 -2.227 1.00 84.06 74 SER A O 1
ATOM 603 N N . SER A 1 75 ? -2.212 -4.349 -0.401 1.00 86.38 75 SER A N 1
ATOM 604 C CA . SER A 1 75 ? -3.425 -3.947 -1.120 1.00 86.38 75 SER A CA 1
ATOM 605 C C . SER A 1 75 ? -3.218 -2.637 -1.878 1.00 86.38 75 SER A C 1
ATOM 607 O O . SER A 1 75 ? -3.578 -2.538 -3.048 1.00 86.38 75 SER A O 1
ATOM 609 N 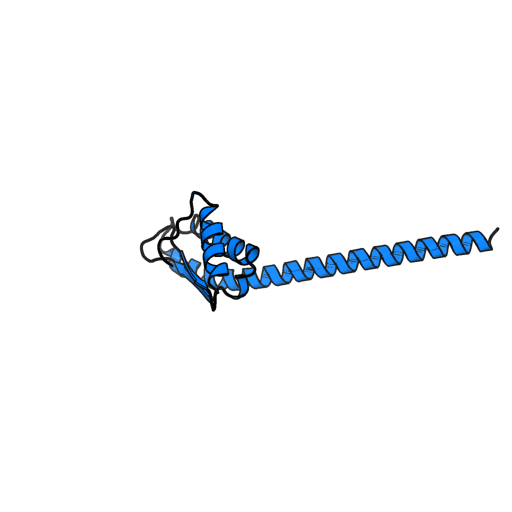N . GLY A 1 76 ? -2.574 -1.649 -1.244 1.00 85.75 76 GLY A N 1
ATOM 610 C CA . GLY A 1 76 ? -2.204 -0.388 -1.884 1.00 85.75 76 GLY A CA 1
ATOM 611 C C . GLY A 1 76 ? -1.283 -0.590 -3.086 1.00 85.75 76 GLY A C 1
ATOM 612 O O . GLY A 1 76 ? -1.509 0.013 -4.130 1.00 85.75 76 GLY A O 1
ATOM 613 N N . SER A 1 77 ? -0.300 -1.485 -2.983 1.00 85.81 77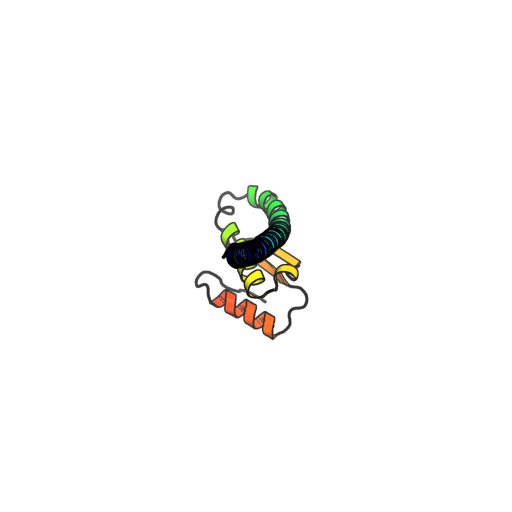 SER A N 1
ATOM 614 C CA . SER A 1 77 ? 0.606 -1.799 -4.090 1.00 85.81 77 SER A CA 1
ATOM 615 C C . SER A 1 77 ? -0.097 -2.564 -5.213 1.00 85.81 77 SER A C 1
ATOM 617 O O . SER A 1 77 ? 0.040 -2.183 -6.371 1.00 85.81 77 SER A O 1
ATOM 619 N N . LYS A 1 78 ? -0.906 -3.583 -4.886 1.00 86.31 78 LYS A N 1
ATOM 620 C CA . LYS A 1 78 ? -1.670 -4.385 -5.861 1.00 86.31 78 LYS A CA 1
ATOM 621 C C . LYS A 1 78 ? -2.618 -3.525 -6.704 1.00 86.31 78 LYS A C 1
ATOM 623 O O . LYS A 1 78 ? -2.822 -3.824 -7.876 1.00 86.31 78 LYS A O 1
ATOM 628 N N . LEU A 1 79 ? -3.174 -2.469 -6.111 1.00 87.25 79 LEU A N 1
ATOM 629 C CA . LEU A 1 79 ? -4.131 -1.563 -6.753 1.00 87.25 79 LEU A CA 1
ATOM 630 C C . LEU A 1 79 ? -3.496 -0.262 -7.279 1.00 87.25 79 LEU A C 1
ATOM 632 O O . LEU A 1 79 ? -4.215 0.605 -7.761 1.00 87.25 79 LEU A O 1
ATOM 636 N N . ASN A 1 80 ? -2.171 -0.088 -7.184 1.00 88.12 80 ASN A N 1
ATOM 637 C CA . ASN A 1 80 ? -1.484 1.177 -7.495 1.00 88.12 80 ASN A CA 1
ATOM 638 C C . ASN A 1 80 ? -2.037 2.401 -6.726 1.00 88.12 80 ASN A C 1
ATOM 640 O O . ASN A 1 80 ? -2.024 3.530 -7.213 1.00 88.12 80 ASN A O 1
ATOM 644 N N . LEU A 1 81 ? -2.504 2.189 -5.494 1.00 89.00 81 LEU A N 1
ATOM 645 C CA . LEU A 1 81 ? -3.064 3.214 -4.607 1.00 89.00 81 LEU A CA 1
ATOM 646 C C . LEU A 1 81 ? -2.108 3.636 -3.481 1.00 89.00 81 LEU A C 1
ATOM 648 O O . LEU A 1 81 ? -2.475 4.495 -2.680 1.00 89.00 81 LEU A O 1
ATOM 652 N N . SER A 1 82 ? -0.898 3.069 -3.398 1.00 85.38 82 SER A N 1
ATOM 653 C CA . SER A 1 82 ? 0.066 3.341 -2.316 1.00 85.38 82 SER A CA 1
ATOM 654 C C . SER A 1 82 ? 0.314 4.832 -2.077 1.00 85.38 82 SER A C 1
ATOM 656 O O . SER A 1 82 ? 0.276 5.290 -0.937 1.00 85.38 82 SER A O 1
ATOM 658 N N . ASP A 1 83 ? 0.499 5.613 -3.143 1.00 85.69 83 ASP A N 1
ATOM 659 C CA . ASP A 1 83 ? 0.785 7.052 -3.041 1.00 85.69 83 ASP A CA 1
ATOM 660 C C . ASP A 1 83 ? -0.430 7.878 -2.591 1.00 85.69 83 ASP A C 1
ATOM 662 O O . ASP A 1 83 ? -0.295 9.035 -2.191 1.00 85.69 83 ASP A O 1
ATOM 666 N N . ARG A 1 84 ? -1.616 7.266 -2.625 1.00 85.94 84 ARG A N 1
ATOM 667 C CA . ARG A 1 84 ? -2.904 7.872 -2.283 1.00 85.94 84 ARG A CA 1
ATOM 668 C C . ARG A 1 84 ? -3.348 7.520 -0.868 1.00 85.94 84 ARG A C 1
ATOM 670 O O . ARG A 1 84 ? -4.372 8.032 -0.421 1.00 85.94 84 ARG A O 1
ATOM 677 N N . ILE A 1 85 ? -2.595 6.684 -0.150 1.00 87.31 85 ILE A N 1
ATOM 678 C CA . ILE A 1 85 ? -2.804 6.433 1.277 1.00 87.31 85 ILE A CA 1
ATOM 679 C C . ILE A 1 85 ? -2.322 7.666 2.043 1.00 87.31 85 ILE A C 1
ATOM 681 O O . ILE A 1 85 ? -1.125 7.915 2.183 1.00 87.31 85 ILE A O 1
ATOM 685 N N . ALA A 1 86 ? -3.272 8.452 2.540 1.00 82.75 86 ALA A N 1
ATOM 686 C CA . ALA A 1 86 ? -2.993 9.663 3.296 1.00 82.75 86 ALA A CA 1
ATOM 687 C C . ALA A 1 86 ? -2.710 9.375 4.766 1.00 82.75 86 ALA A C 1
ATOM 689 O O . ALA A 1 86 ? -1.932 10.088 5.399 1.00 82.75 86 ALA A O 1
ATOM 690 N N . THR A 1 87 ? -3.373 8.376 5.354 1.00 81.12 87 THR A N 1
ATOM 691 C CA . THR A 1 87 ? -3.132 8.017 6.755 1.00 81.12 87 THR A CA 1
ATOM 692 C C . THR A 1 87 ? -3.578 6.597 7.066 1.00 81.12 87 THR A C 1
ATOM 694 O O . THR A 1 87 ? -4.575 6.123 6.529 1.00 81.12 87 THR A O 1
ATOM 697 N N . VAL A 1 88 ? -2.870 5.948 7.989 1.00 83.38 88 VAL A N 1
ATOM 698 C CA . VAL A 1 88 ? -3.275 4.684 8.610 1.00 83.38 88 VAL A CA 1
ATOM 699 C C . VAL A 1 88 ? -3.254 4.894 10.119 1.00 83.38 88 VAL A C 1
ATOM 701 O O . VAL A 1 88 ? -2.212 5.222 10.679 1.00 83.38 88 VAL A O 1
ATOM 704 N N . LYS A 1 89 ? -4.405 4.761 10.781 1.00 81.88 89 LYS A N 1
ATOM 705 C CA . LYS A 1 89 ? -4.544 4.984 12.228 1.00 81.88 89 LYS A CA 1
ATOM 706 C C . LYS A 1 89 ? -5.175 3.770 12.902 1.00 81.88 89 LYS A C 1
ATOM 708 O O . LYS A 1 89 ? -6.108 3.205 12.344 1.00 81.88 89 LYS A O 1
ATOM 713 N N . PRO A 1 90 ? -4.740 3.367 14.104 1.00 76.44 90 PRO A N 1
ATOM 714 C CA . PRO A 1 90 ? -5.460 2.356 14.868 1.00 76.44 90 PRO A CA 1
ATOM 715 C C . PRO A 1 90 ? -6.849 2.860 15.266 1.00 76.44 90 PRO A C 1
ATOM 717 O O . PRO A 1 90 ? -7.031 4.044 15.555 1.00 76.44 90 PRO A O 1
ATOM 720 N N . ILE A 1 91 ? -7.814 1.947 15.335 1.00 79.12 91 ILE A N 1
ATOM 721 C CA . ILE A 1 91 ? -9.131 2.239 15.904 1.00 79.12 91 ILE A CA 1
ATOM 722 C C . ILE A 1 91 ? -9.024 2.122 17.434 1.00 79.12 91 ILE A C 1
ATOM 724 O O . ILE A 1 91 ? -8.658 1.051 17.929 1.00 79.12 91 ILE A O 1
ATOM 728 N N . PRO A 1 92 ? -9.338 3.181 18.207 1.00 70.00 92 PRO A N 1
ATOM 729 C CA . PRO A 1 92 ? -9.301 3.131 19.666 1.00 70.00 92 PRO A CA 1
ATOM 730 C C . PRO A 1 92 ? -10.153 1.980 20.213 1.00 70.00 92 PRO A C 1
ATOM 732 O O . PRO A 1 92 ? -11.296 1.796 19.803 1.00 70.00 92 PRO A O 1
ATOM 735 N N . GLY A 1 93 ? -9.591 1.191 21.131 1.00 71.75 93 GLY A N 1
ATOM 736 C CA . GLY A 1 93 ? -10.277 0.034 21.720 1.00 71.75 93 GLY A CA 1
ATOM 737 C C . GLY A 1 93 ? -10.296 -1.230 20.851 1.00 71.75 93 GLY A C 1
ATOM 738 O O . GLY A 1 93 ? -10.761 -2.263 21.323 1.00 71.75 93 GLY A O 1
ATOM 739 N N . SER A 1 94 ? -9.755 -1.192 19.628 1.00 69.12 94 SER A N 1
ATOM 740 C CA . SER A 1 94 ? -9.559 -2.382 18.797 1.00 69.12 94 SER A CA 1
ATOM 741 C C . SER A 1 94 ? -8.090 -2.798 18.789 1.00 69.12 94 SER A C 1
ATOM 743 O O . SER A 1 94 ? -7.211 -2.013 18.437 1.00 69.12 94 SER A O 1
ATOM 745 N N . VAL A 1 95 ? -7.814 -4.047 19.167 1.00 67.19 95 VAL A N 1
ATOM 746 C CA . VAL A 1 95 ? -6.452 -4.613 19.136 1.00 67.19 95 VAL A CA 1
ATOM 747 C C . VAL A 1 95 ? -5.987 -4.840 17.688 1.00 67.19 95 VAL A C 1
ATOM 749 O O . VAL A 1 95 ? -4.806 -4.671 17.387 1.00 67.19 95 VAL A O 1
ATOM 752 N N . GLU A 1 96 ? -6.933 -5.120 16.786 1.00 75.75 96 GLU A N 1
ATOM 753 C CA . GLU A 1 96 ? -6.712 -5.534 15.391 1.00 75.75 96 GLU A CA 1
ATOM 754 C C . GLU A 1 96 ? -7.558 -4.694 14.416 1.00 75.75 96 GLU A C 1
ATOM 756 O O . GLU A 1 96 ? -8.149 -5.193 13.463 1.00 75.75 96 GLU A O 1
ATOM 761 N N . GLY A 1 97 ? -7.693 -3.395 14.690 1.00 80.88 97 GLY A N 1
ATOM 762 C CA . GLY A 1 97 ? -8.458 -2.472 13.852 1.00 80.88 97 GLY A CA 1
ATOM 763 C C . GLY A 1 97 ? -7.602 -1.316 13.371 1.00 80.88 97 GLY A C 1
ATOM 764 O O . GLY A 1 97 ? -6.989 -0.622 14.183 1.00 80.88 97 GLY A O 1
ATOM 765 N N . VAL A 1 98 ? -7.616 -1.068 12.064 1.00 84.12 98 VAL A N 1
ATOM 766 C CA . VAL A 1 98 ? -7.006 0.115 11.450 1.00 84.12 98 VAL A CA 1
ATOM 767 C C . VAL A 1 98 ? -8.033 0.852 10.596 1.00 84.12 98 VAL A C 1
ATOM 769 O O . VAL A 1 98 ? -8.854 0.242 9.920 1.00 84.12 98 VAL A O 1
ATOM 772 N N . SER A 1 99 ? -7.988 2.176 10.649 1.00 84.62 99 SER A N 1
ATOM 773 C CA . SER A 1 99 ? -8.674 3.089 9.748 1.00 84.62 99 SER A CA 1
ATOM 774 C C . SER A 1 99 ? -7.662 3.576 8.720 1.00 84.62 99 SER A C 1
ATOM 776 O O . SER A 1 99 ? -6.581 4.050 9.082 1.00 84.62 99 SER A O 1
ATOM 778 N N . VAL A 1 100 ? -8.003 3.427 7.444 1.00 87.44 100 VAL A N 1
ATOM 779 C CA . VAL A 1 100 ? -7.164 3.843 6.320 1.00 87.44 100 VAL A CA 1
ATOM 780 C C . VAL A 1 100 ? -7.879 4.962 5.585 1.00 87.44 100 VAL A C 1
ATOM 782 O O . VAL A 1 100 ? -9.034 4.811 5.198 1.00 87.44 100 VAL A O 1
ATOM 785 N N . LEU A 1 101 ? -7.189 6.082 5.392 1.00 88.31 101 LEU A N 1
ATOM 786 C CA . LEU A 1 101 ? -7.678 7.205 4.606 1.00 88.31 101 LEU A CA 1
ATOM 787 C C . LEU A 1 101 ? -6.993 7.197 3.242 1.00 88.31 101 LEU A C 1
ATOM 789 O O . LEU A 1 101 ? -5.775 7.371 3.165 1.00 88.31 101 LEU A O 1
ATOM 793 N N . TYR A 1 102 ? -7.779 7.053 2.179 1.00 89.50 102 TYR A N 1
ATOM 794 C CA . TYR A 1 102 ? -7.320 7.210 0.802 1.00 89.50 102 TYR A CA 1
ATOM 795 C C . TYR A 1 102 ? -7.768 8.560 0.226 1.00 89.50 102 TYR A C 1
ATOM 797 O O . TYR A 1 102 ? -8.876 9.022 0.494 1.00 89.50 102 TYR A O 1
ATOM 805 N N . GLN A 1 103 ? -6.926 9.196 -0.589 1.00 89.06 103 GLN A N 1
ATOM 806 C CA . GLN A 1 103 ? -7.223 10.477 -1.231 1.00 89.06 103 GLN A CA 1
ATOM 807 C C . GLN A 1 103 ? -7.710 10.314 -2.675 1.00 89.06 103 GLN A C 1
ATOM 809 O O . GLN A 1 103 ? -6.998 9.823 -3.555 1.00 89.06 103 GLN A O 1
ATOM 814 N N . GLY A 1 104 ? -8.927 10.810 -2.919 1.00 86.69 104 GLY A N 1
ATOM 815 C CA . GLY A 1 104 ? -9.518 11.001 -4.245 1.00 86.69 104 GLY A CA 1
ATOM 816 C C . GLY A 1 104 ? -10.025 9.737 -4.939 1.00 86.69 104 GLY A C 1
ATOM 817 O O . GLY A 1 104 ? -10.134 9.759 -6.165 1.00 86.69 104 GLY A O 1
ATOM 818 N N . LEU A 1 105 ? -10.233 8.626 -4.222 1.00 88.94 105 LEU A N 1
ATOM 819 C CA . LEU A 1 105 ? -10.650 7.369 -4.854 1.00 88.94 105 LEU A CA 1
ATOM 820 C C . LEU A 1 105 ? -11.930 7.558 -5.672 1.00 88.94 105 LEU A C 1
ATOM 822 O O . LEU A 1 105 ? -12.873 8.211 -5.224 1.00 88.94 105 LEU A O 1
ATOM 826 N N . ASN A 1 106 ? -11.961 6.959 -6.856 1.00 90.94 106 ASN A N 1
ATOM 827 C CA . ASN A 1 106 ? -13.183 6.833 -7.634 1.00 90.94 106 ASN A CA 1
ATOM 828 C C . ASN A 1 106 ? -13.981 5.589 -7.197 1.00 90.94 106 ASN A C 1
ATOM 830 O O . ASN A 1 106 ? -13.488 4.733 -6.465 1.00 90.94 106 ASN A O 1
ATOM 834 N N . PHE A 1 107 ? -15.230 5.482 -7.654 1.00 87.31 107 PHE A N 1
ATOM 835 C CA . PHE A 1 107 ? -16.121 4.389 -7.256 1.00 87.31 107 PHE A CA 1
ATOM 836 C C . PHE A 1 107 ? -15.560 2.995 -7.579 1.00 87.31 107 PHE A C 1
ATOM 838 O O . PHE A 1 107 ? -15.657 2.090 -6.753 1.00 87.31 107 PHE A O 1
ATOM 845 N N . THR A 1 108 ? -14.938 2.821 -8.745 1.00 91.25 108 THR A N 1
ATOM 846 C CA . THR A 1 108 ? -14.334 1.543 -9.146 1.00 91.25 108 THR A CA 1
ATOM 847 C C . THR A 1 108 ? -13.209 1.144 -8.195 1.00 91.25 108 THR A C 1
ATOM 849 O O . THR A 1 108 ? -13.192 0.020 -7.704 1.00 91.25 108 THR A O 1
ATOM 852 N N . GLU A 1 109 ? -12.323 2.082 -7.862 1.00 88.12 109 GLU A N 1
ATOM 853 C CA . GLU A 1 109 ? -11.204 1.856 -6.940 1.00 88.12 109 GLU A CA 1
ATOM 854 C C . GLU A 1 109 ? -11.692 1.512 -5.526 1.00 88.12 109 GLU A C 1
ATOM 856 O O . GLU A 1 109 ? -11.117 0.652 -4.862 1.00 88.12 109 GLU A O 1
ATOM 861 N N . ILE A 1 110 ? -12.781 2.138 -5.069 1.00 89.12 110 ILE A N 1
ATOM 862 C CA . ILE A 1 110 ? -13.423 1.803 -3.790 1.00 89.12 110 ILE A CA 1
ATOM 863 C C . ILE A 1 110 ? -13.877 0.340 -3.792 1.00 89.12 110 ILE A C 1
ATOM 865 O O . ILE A 1 110 ? -13.562 -0.413 -2.868 1.00 89.12 110 ILE A O 1
ATOM 869 N N . VAL A 1 111 ? -14.587 -0.084 -4.841 1.00 90.69 111 VAL A N 1
ATOM 870 C CA . VAL A 1 111 ? -15.064 -1.467 -4.975 1.00 90.69 111 VAL A CA 1
ATOM 871 C C . VAL A 1 111 ? -13.894 -2.451 -5.025 1.00 90.69 111 VAL A C 1
ATOM 873 O O . VAL A 1 111 ? -13.961 -3.512 -4.406 1.00 90.69 111 VAL A O 1
ATOM 876 N N . GLU A 1 112 ? -12.804 -2.105 -5.707 1.00 90.31 112 GLU A N 1
ATOM 877 C CA . GLU A 1 112 ? -11.604 -2.943 -5.776 1.00 90.31 112 GLU A CA 1
ATOM 878 C C . GLU A 1 112 ? -10.904 -3.086 -4.422 1.00 90.31 112 GLU A C 1
ATOM 880 O O . GLU A 1 112 ? -10.546 -4.203 -4.046 1.00 90.31 112 GLU A O 1
ATOM 885 N N . VAL A 1 113 ? -10.773 -2.003 -3.648 1.00 88.12 113 VAL A N 1
ATOM 886 C CA . VAL A 1 113 ? -10.233 -2.057 -2.278 1.00 88.12 113 VAL A CA 1
ATOM 887 C C . VAL A 1 113 ? -11.077 -2.987 -1.402 1.00 88.12 113 VAL A C 1
ATOM 889 O O . VAL A 1 113 ? -10.530 -3.838 -0.697 1.00 88.12 113 VAL A O 1
ATOM 892 N N . LEU A 1 114 ? -12.407 -2.878 -1.477 1.00 88.81 114 LEU A N 1
ATOM 893 C CA . LEU A 1 114 ? -13.322 -3.746 -0.729 1.00 88.81 114 LEU A CA 1
ATOM 894 C C . LEU A 1 114 ? -13.225 -5.209 -1.177 1.00 88.81 114 LEU A C 1
ATOM 896 O O . LEU A 1 114 ? -13.237 -6.114 -0.342 1.00 88.81 114 LEU A O 1
ATOM 900 N N . LYS A 1 115 ? -13.088 -5.452 -2.483 1.00 89.19 115 LYS A N 1
ATOM 901 C CA . LYS A 1 115 ? -12.928 -6.796 -3.041 1.00 89.19 115 LYS A CA 1
ATOM 902 C C . LYS A 1 115 ? -11.634 -7.447 -2.565 1.00 89.19 115 LYS A C 1
ATOM 904 O O . LYS A 1 115 ? -11.677 -8.593 -2.134 1.00 89.19 115 LYS A O 1
ATOM 909 N N . VAL A 1 116 ? -10.515 -6.718 -2.590 1.00 89.12 116 VAL A N 1
ATOM 910 C CA . VAL A 1 116 ? -9.227 -7.210 -2.078 1.00 89.12 116 VAL A CA 1
ATOM 911 C C . VAL A 1 116 ? -9.321 -7.514 -0.587 1.00 89.12 116 VAL A C 1
ATOM 913 O O . VAL A 1 116 ? -8.846 -8.560 -0.164 1.00 89.12 116 VAL A O 1
ATOM 916 N N . ALA A 1 117 ? -9.987 -6.672 0.210 1.00 86.88 117 ALA A N 1
ATOM 917 C CA . ALA A 1 117 ? -10.228 -6.978 1.620 1.00 86.88 117 ALA A CA 1
ATOM 918 C C . ALA A 1 117 ? -11.045 -8.269 1.808 1.00 86.88 117 ALA A C 1
ATOM 920 O O . ALA A 1 117 ? -10.733 -9.063 2.691 1.00 86.88 117 ALA A O 1
ATOM 921 N N . GLY A 1 118 ? -12.037 -8.511 0.945 1.00 84.12 118 GLY A N 1
ATOM 922 C CA . 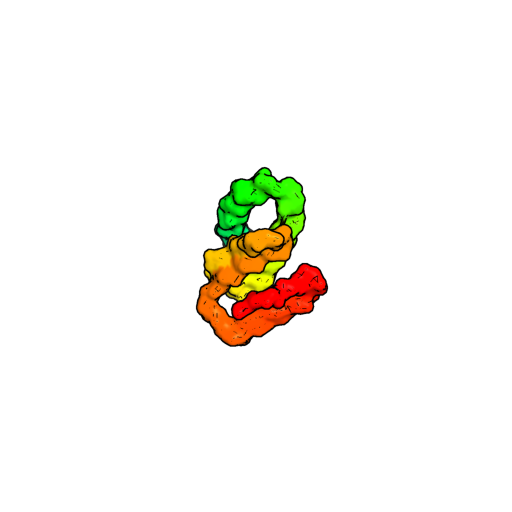GLY A 1 118 ? -12.853 -9.727 0.948 1.00 84.12 118 GLY A CA 1
ATOM 923 C C . GLY A 1 118 ? -12.130 -11.009 0.513 1.00 84.12 118 GLY A C 1
ATOM 924 O O . GLY A 1 118 ? -12.637 -12.096 0.780 1.00 84.12 118 GLY A O 1
ATOM 925 N N . GLU A 1 119 ? -10.953 -10.922 -0.120 1.00 87.00 119 GLU A N 1
ATOM 926 C CA . GLU A 1 119 ? -10.122 -12.099 -0.442 1.00 87.00 119 GLU A CA 1
ATOM 927 C C . GLU A 1 119 ? -9.516 -12.739 0.821 1.00 87.00 119 GLU A C 1
ATOM 929 O O . GLU A 1 119 ? -9.152 -13.916 0.809 1.00 87.00 119 GLU A O 1
ATOM 934 N N . PHE A 1 120 ? -9.421 -11.988 1.922 1.00 82.19 120 PHE A N 1
ATOM 935 C CA . PHE A 1 120 ? -8.825 -12.446 3.172 1.00 82.19 120 PHE A CA 1
ATOM 936 C C . PHE A 1 120 ? -9.910 -12.783 4.194 1.00 82.19 120 PHE A C 1
ATOM 938 O O . PHE A 1 120 ? -10.613 -11.910 4.695 1.00 82.19 120 PHE A O 1
ATOM 945 N N . SER A 1 121 ? -10.001 -14.055 4.586 1.00 78.50 121 SER A N 1
ATOM 946 C CA . SER A 1 121 ? -11.008 -14.532 5.548 1.00 78.50 121 SER A CA 1
ATOM 947 C C . SER A 1 121 ? -10.886 -13.912 6.947 1.00 78.50 121 SER A C 1
ATOM 949 O O . SER A 1 121 ? -11.819 -13.988 7.743 1.00 78.50 121 SER A O 1
ATOM 951 N N . ASN A 1 122 ? -9.728 -13.335 7.270 1.00 80.81 122 ASN A N 1
ATOM 952 C CA . ASN A 1 122 ? -9.411 -12.711 8.552 1.00 80.81 122 ASN A CA 1
ATOM 953 C C . ASN A 1 122 ? -9.444 -11.171 8.516 1.00 80.81 122 ASN A C 1
ATOM 955 O O . ASN A 1 122 ? -9.094 -10.545 9.514 1.00 80.81 122 ASN A O 1
ATOM 959 N N . ILE A 1 123 ? -9.849 -10.558 7.400 1.00 83.88 123 ILE A N 1
ATOM 960 C CA . ILE A 1 123 ? -10.018 -9.107 7.278 1.00 83.88 123 ILE A CA 1
ATOM 961 C C . ILE A 1 123 ? -11.507 -8.796 7.146 1.00 83.88 123 ILE A C 1
ATOM 963 O O . ILE A 1 123 ? -12.229 -9.421 6.377 1.00 83.88 123 ILE A O 1
ATOM 967 N N . GLN A 1 124 ? -11.982 -7.812 7.908 1.00 84.31 124 GLN A N 1
ATOM 968 C CA . GLN A 1 124 ? -13.364 -7.344 7.835 1.00 84.31 124 GLN A CA 1
ATOM 969 C C . GLN A 1 124 ? -13.395 -5.824 7.737 1.00 84.31 124 GLN A C 1
ATOM 971 O O . GLN A 1 124 ? -12.821 -5.123 8.574 1.00 84.31 124 GLN A O 1
ATOM 976 N N . VAL A 1 125 ? -14.108 -5.311 6.736 1.00 84.50 125 VAL A N 1
ATOM 977 C CA . VAL A 1 125 ? -14.371 -3.877 6.596 1.00 84.50 125 VAL A CA 1
ATOM 978 C C . VAL A 1 125 ? -15.611 -3.537 7.415 1.00 84.50 125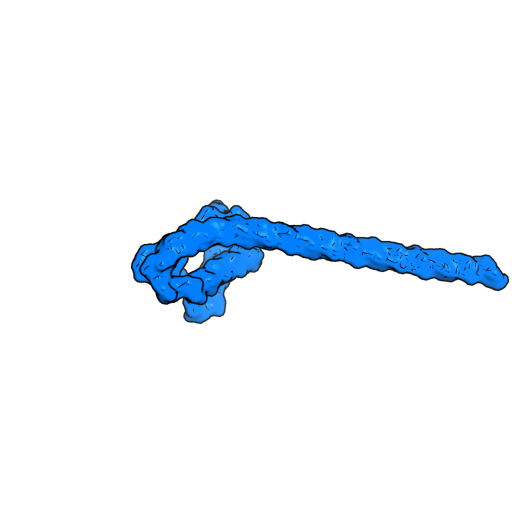 VAL A C 1
ATOM 980 O O . VAL A 1 125 ? -16.696 -4.041 7.142 1.00 84.50 125 VAL A O 1
ATOM 983 N N . ARG A 1 126 ? -15.450 -2.701 8.446 1.00 80.31 126 ARG A N 1
ATOM 984 C CA . ARG A 1 126 ? -16.560 -2.300 9.330 1.00 80.31 126 ARG A CA 1
ATOM 985 C C . ARG A 1 126 ? -17.320 -1.072 8.839 1.00 80.31 126 ARG A C 1
ATOM 987 O O . ARG A 1 126 ? -18.515 -0.969 9.088 1.00 80.31 126 ARG A O 1
ATOM 994 N N . ALA A 1 127 ? -16.621 -0.134 8.209 1.00 75.00 127 ALA A N 1
ATOM 995 C CA . ALA A 1 127 ? -17.175 1.115 7.701 1.00 75.00 127 ALA A CA 1
ATOM 996 C C . ALA A 1 127 ? -16.299 1.631 6.552 1.00 75.00 127 ALA A C 1
ATOM 998 O O . ALA A 1 127 ? -15.089 1.376 6.560 1.00 75.00 127 ALA A O 1
ATOM 999 N N . PHE A 1 128 ? -16.918 2.332 5.599 1.00 73.19 128 PHE A N 1
ATOM 1000 C CA . PHE A 1 128 ? -16.270 2.984 4.462 1.00 73.19 128 PHE A CA 1
ATOM 1001 C C . PHE A 1 128 ? -16.754 4.429 4.351 1.00 73.19 128 PHE A C 1
ATOM 1003 O O . PHE A 1 128 ? -17.987 4.626 4.459 1.00 73.19 128 PHE A O 1
#

Radius of gyration: 23.84 Å; chains: 1; bounding box: 60×29×70 Å

pLDDT: mean 72.27, std 13.82, range [43.84, 91.25]

Organism: NCBI:txid652676

Secondary structure (DSSP, 8-state):
-HHHHHHHHHHHHHHHHHHHHHHHHHHHHHHHHHHHHHHHHHHHHHHHHHHHHHHTT-TTTTTTHHHHHHHHHHHHHHTT-GGGEEEEEEPTT-TT-EEEEESS--HHHHHHHHHHHHT-TT------

Foldseek 3Di:
DVVVVVVVVVVVVVVVVVVVVVVVVVVVVVVVVVVVLVVLVVVLVVLCVVVVVVCVVPPLQPPQQVVVSVLVCVLCVVLVQSVQFPHWAADPPDSNGIDTDGPPDDPVSVVSSVVSQVVDPPGDDPDD

Sequence (128 aa):
MKERAGISVLIIIIIFAATYMFFSAREGQLLKEKDTLQKQYQKIYSMAEEYKLLSSRNKGARRLQEGLLSFVQSSGSKLNLSDRIATVKPIPGSVEGVSVLYQGLNFTEIVEVLKVAGEFSNIQVRAF